Protein AF-A0A4R5UC41-F1 (afdb_monomer_lite)

pLDDT: mean 82.9, std 17.45, range [39.19, 97.88]

Structure (mmCIF, N/CA/C/O backbone):
data_AF-A0A4R5UC41-F1
#
_entry.id   AF-A0A4R5UC41-F1
#
loop_
_atom_site.group_PDB
_atom_site.id
_atom_site.type_symbol
_atom_site.label_atom_id
_atom_site.label_alt_id
_atom_site.label_comp_id
_atom_site.label_asym_id
_atom_site.label_entity_id
_atom_site.label_seq_id
_atom_site.pdbx_PDB_ins_code
_atom_site.Cartn_x
_atom_site.Cartn_y
_atom_site.Cartn_z
_atom_site.occupancy
_atom_site.B_iso_or_equiv
_atom_site.auth_seq_id
_atom_site.auth_comp_id
_atom_site.auth_asym_id
_atom_site.auth_atom_id
_atom_site.pdbx_PDB_model_num
ATOM 1 N N . MET A 1 1 ? -58.788 -37.923 77.065 1.00 39.19 1 MET A N 1
ATOM 2 C CA . MET A 1 1 ? -58.943 -38.258 75.636 1.00 39.19 1 MET A CA 1
ATOM 3 C C . MET A 1 1 ? -59.218 -36.935 74.934 1.00 39.19 1 MET A C 1
ATOM 5 O O . MET A 1 1 ? -60.325 -36.442 75.037 1.00 39.19 1 MET A O 1
ATOM 9 N N . GLU A 1 2 ? -58.210 -36.124 74.628 1.00 40.59 2 GLU A N 1
ATOM 10 C CA . GLU A 1 2 ? -57.125 -36.316 73.647 1.00 40.59 2 GLU A CA 1
ATOM 11 C C . GLU A 1 2 ? -57.568 -36.013 72.208 1.00 40.59 2 GLU A C 1
ATOM 13 O O . GLU A 1 2 ? -58.489 -36.646 71.705 1.00 40.59 2 GLU A O 1
ATOM 18 N N . GLY A 1 3 ? -56.859 -35.062 71.584 1.00 41.31 3 GLY A N 1
ATOM 19 C CA . GLY A 1 3 ? -56.828 -34.783 70.140 1.00 41.31 3 GLY A CA 1
ATOM 20 C C . GLY A 1 3 ? -57.438 -33.425 69.758 1.00 41.31 3 GLY A C 1
ATOM 21 O O . GLY A 1 3 ? -58.635 -33.253 69.929 1.00 41.31 3 GLY A O 1
ATOM 22 N N . LYS A 1 4 ? -56.660 -32.379 69.412 1.00 45.94 4 LYS A N 1
ATOM 23 C CA . LYS A 1 4 ? -55.951 -32.149 68.120 1.00 45.94 4 LYS A CA 1
ATOM 24 C C . LYS A 1 4 ? -56.938 -31.925 66.958 1.00 45.94 4 LYS A C 1
ATOM 26 O O . LYS A 1 4 ? -57.888 -32.675 66.839 1.00 45.94 4 LYS A O 1
ATOM 31 N N . ASP A 1 5 ? -56.816 -30.978 66.035 1.00 47.81 5 ASP A N 1
ATOM 32 C CA . ASP A 1 5 ? -55.795 -29.987 65.723 1.00 47.81 5 ASP A CA 1
ATOM 33 C C . ASP A 1 5 ? -56.444 -28.846 64.918 1.00 47.81 5 ASP A C 1
ATOM 35 O O . ASP A 1 5 ? -57.417 -29.010 64.183 1.00 47.81 5 ASP A O 1
ATOM 39 N N . MET A 1 6 ? -55.840 -27.683 65.089 1.00 48.56 6 MET A N 1
ATOM 40 C CA . MET A 1 6 ? -56.021 -26.412 64.404 1.00 48.56 6 MET A CA 1
ATOM 41 C C . MET A 1 6 ? -55.333 -26.449 63.038 1.00 48.56 6 MET A C 1
ATOM 43 O O . MET A 1 6 ? -54.130 -26.633 63.042 1.00 48.56 6 MET A O 1
ATOM 47 N N . HIS A 1 7 ? -56.008 -26.171 61.911 1.00 46.25 7 HIS A N 1
ATOM 48 C CA . HIS A 1 7 ? -55.323 -25.680 60.699 1.00 46.25 7 HIS A CA 1
ATOM 49 C C . HIS A 1 7 ? -56.181 -24.718 59.864 1.00 46.25 7 HIS A C 1
ATOM 51 O O . HIS A 1 7 ? -57.028 -25.085 59.055 1.00 46.25 7 HIS A O 1
ATOM 57 N N . HIS A 1 8 ? -55.874 -23.446 60.090 1.00 51.41 8 HIS A N 1
ATOM 58 C CA . HIS A 1 8 ? -56.087 -22.283 59.245 1.00 51.41 8 HIS A CA 1
ATOM 59 C C . HIS A 1 8 ? -55.166 -22.374 58.021 1.00 51.41 8 HIS A C 1
ATOM 61 O O . HIS A 1 8 ? -53.957 -22.462 58.207 1.00 51.41 8 HIS A O 1
ATOM 67 N N . LEU A 1 9 ? -55.689 -22.287 56.793 1.00 47.38 9 LEU A N 1
ATOM 68 C CA . LEU A 1 9 ? -54.867 -21.988 55.612 1.00 47.38 9 LEU A CA 1
ATOM 69 C C . LEU A 1 9 ? -55.616 -21.057 54.652 1.00 47.38 9 LEU A C 1
ATOM 71 O O . LEU A 1 9 ? -56.469 -21.460 53.869 1.00 47.38 9 LEU A O 1
ATOM 75 N N . SER A 1 10 ? -55.268 -19.776 54.782 1.00 51.34 10 SER A N 1
ATOM 76 C CA . SER A 1 10 ? -55.501 -18.711 53.811 1.00 51.34 10 SER A CA 1
ATOM 77 C C . SER A 1 10 ? -54.592 -18.956 52.603 1.00 51.34 10 SER A C 1
ATOM 79 O O . SER A 1 10 ? -53.368 -18.970 52.743 1.00 51.34 10 SER A O 1
ATOM 81 N N . GLY A 1 11 ? -55.176 -19.210 51.433 1.00 44.88 11 GLY A N 1
ATOM 82 C CA . GLY A 1 11 ? -54.439 -19.394 50.185 1.00 44.88 11 GLY A CA 1
ATOM 83 C C . GLY A 1 11 ? -54.105 -18.046 49.555 1.00 44.88 11 GLY A C 1
ATOM 84 O O . GLY A 1 11 ? -54.969 -17.403 48.966 1.00 44.88 11 GLY A O 1
ATOM 85 N N . TYR A 1 12 ? -52.852 -17.622 49.692 1.00 52.75 12 TYR A N 1
ATOM 86 C CA . TYR A 1 12 ? -52.292 -16.436 49.052 1.00 52.75 12 TYR A CA 1
ATOM 87 C C . TYR A 1 12 ? -52.297 -16.583 47.523 1.00 52.75 12 TYR A C 1
ATOM 89 O O . TYR A 1 12 ? -51.744 -17.536 46.975 1.00 52.75 12 TYR A O 1
ATOM 97 N N . GLY A 1 13 ? -52.908 -15.616 46.834 1.00 44.41 13 GLY A N 1
ATOM 98 C CA . GLY A 1 13 ? -52.823 -15.483 45.385 1.00 44.41 13 GLY A CA 1
ATOM 99 C C . GLY A 1 13 ? -51.402 -15.118 44.959 1.00 44.41 13 GLY A C 1
ATOM 100 O O . GLY A 1 13 ? -50.890 -14.063 45.325 1.00 44.41 13 GLY A O 1
ATOM 101 N N . TYR A 1 14 ? -50.770 -15.982 44.169 1.00 48.50 14 TYR A N 1
ATOM 102 C CA . TYR A 1 14 ? -49.527 -15.660 43.474 1.00 48.50 14 TYR A CA 1
ATOM 103 C C . TYR A 1 14 ? -49.858 -14.891 42.192 1.00 48.50 14 TYR A C 1
ATOM 105 O O . TYR A 1 14 ? -50.291 -15.474 41.199 1.00 48.50 14 TYR A O 1
ATOM 113 N N . LEU A 1 15 ? -49.651 -13.573 42.208 1.00 46.88 15 LEU A N 1
ATOM 114 C CA . LEU A 1 15 ? -49.597 -12.771 40.988 1.00 46.88 15 LEU A CA 1
ATOM 115 C C . LEU A 1 15 ? -48.198 -12.947 40.375 1.00 46.88 15 LEU A C 1
ATOM 117 O O . LEU A 1 15 ? -47.208 -12.446 40.908 1.00 46.88 15 LEU A O 1
ATOM 121 N N . LEU A 1 16 ? -48.106 -13.691 39.274 1.00 46.34 16 LEU A N 1
ATOM 122 C CA . LEU A 1 16 ? -46.875 -13.827 38.499 1.00 46.34 16 LEU A CA 1
ATOM 123 C C . LEU A 1 16 ? -46.690 -12.550 37.659 1.00 46.34 16 LEU A C 1
ATOM 125 O O . LEU A 1 16 ? -47.364 -12.362 36.648 1.00 46.34 16 LEU A O 1
ATOM 129 N N . ALA A 1 17 ? -45.810 -11.645 38.087 1.00 55.38 17 ALA A N 1
ATOM 130 C CA . ALA A 1 17 ? -45.427 -10.485 37.285 1.00 55.38 17 ALA A CA 1
ATOM 131 C C . ALA A 1 17 ? -44.408 -10.918 36.219 1.00 55.38 17 ALA A C 1
ATOM 133 O O . ALA A 1 17 ? -43.247 -11.194 36.520 1.00 55.38 17 ALA A O 1
ATOM 134 N N . LEU A 1 18 ? -44.854 -10.998 34.965 1.00 50.50 18 LEU A N 1
ATOM 135 C CA . LEU A 1 18 ? -43.998 -11.244 33.808 1.00 50.50 18 LEU A CA 1
ATOM 136 C C . LEU A 1 18 ? -43.218 -9.954 33.492 1.00 50.50 18 LEU A C 1
ATOM 138 O O . LEU A 1 18 ? -43.762 -9.018 32.908 1.00 50.50 18 LEU A O 1
ATOM 142 N N . VAL A 1 19 ? -41.953 -9.873 33.907 1.00 62.72 19 VAL A N 1
ATOM 143 C CA . VAL A 1 19 ? -41.066 -8.760 33.535 1.00 62.72 19 VAL A CA 1
ATOM 144 C C . VAL A 1 19 ? -40.608 -8.980 32.093 1.00 62.72 19 VAL A C 1
ATOM 146 O O . VAL A 1 19 ? -39.752 -9.819 31.824 1.00 62.72 19 VAL A O 1
ATOM 149 N N . MET A 1 20 ? -41.192 -8.236 31.153 1.00 59.84 20 MET A N 1
ATOM 150 C CA . MET A 1 20 ? -40.697 -8.164 29.778 1.00 59.84 20 MET A CA 1
ATOM 151 C C . MET A 1 20 ? -39.411 -7.333 29.765 1.00 59.84 20 MET A C 1
ATOM 153 O O . MET A 1 20 ? -39.452 -6.105 29.797 1.00 59.84 20 MET A O 1
ATOM 157 N N . VAL A 1 21 ? -38.260 -8.006 29.752 1.00 65.88 21 VAL A N 1
ATOM 158 C CA . VAL A 1 21 ? -36.969 -7.360 29.494 1.00 65.88 21 VAL A CA 1
ATOM 159 C C . VAL A 1 21 ? -36.926 -7.030 28.005 1.00 65.88 21 VAL A C 1
ATOM 161 O O . VAL A 1 21 ? -36.748 -7.915 27.170 1.00 65.88 21 VAL A O 1
ATOM 164 N N . ALA A 1 22 ? -37.141 -5.760 27.661 1.00 65.19 22 ALA A N 1
ATOM 165 C CA . ALA A 1 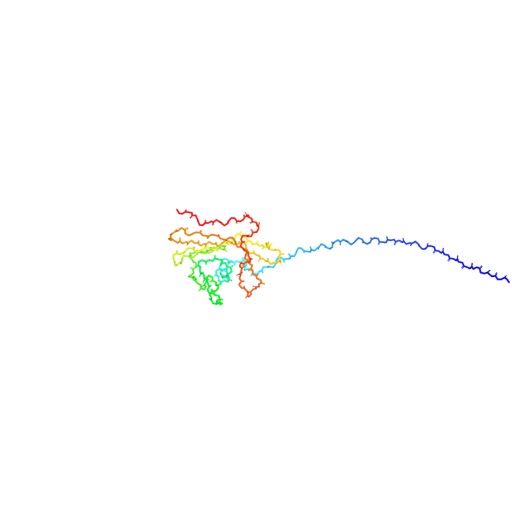22 ? -36.872 -5.278 26.313 1.00 65.19 22 ALA A CA 1
ATOM 166 C C . ALA A 1 22 ? -35.375 -5.486 26.012 1.00 65.19 22 ALA A C 1
ATOM 168 O O . ALA A 1 22 ? -34.550 -5.179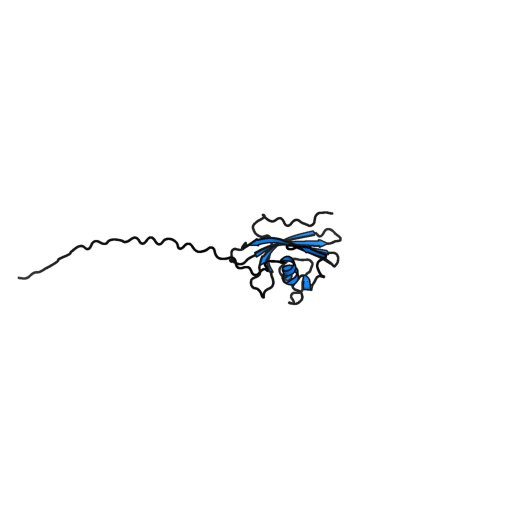 26.880 1.00 65.19 22 ALA A O 1
ATOM 169 N N . PRO A 1 23 ? -34.993 -6.005 24.830 1.00 64.31 23 PRO A N 1
ATOM 170 C CA . PRO A 1 23 ? -33.586 -6.085 24.474 1.00 64.31 23 PRO A CA 1
ATOM 171 C C . PRO A 1 23 ? -33.022 -4.663 24.480 1.00 64.31 23 PRO A C 1
ATOM 173 O O . PRO A 1 23 ? -33.544 -3.778 23.800 1.00 64.31 23 PRO A O 1
ATOM 176 N N . ALA A 1 24 ? -31.982 -4.435 25.284 1.00 66.25 24 ALA A N 1
ATOM 177 C CA . ALA A 1 24 ? -31.220 -3.201 25.220 1.00 66.25 24 ALA A CA 1
ATOM 178 C C . ALA A 1 24 ? -30.711 -3.063 23.782 1.00 66.25 24 ALA A C 1
ATOM 180 O O . ALA A 1 24 ? -29.976 -3.923 23.296 1.00 66.25 24 ALA A O 1
ATOM 181 N N . SER A 1 25 ? -31.164 -2.021 23.086 1.00 62.66 25 SER A N 1
ATOM 182 C CA . SER A 1 25 ? -30.653 -1.683 21.765 1.00 62.66 25 SER A CA 1
ATOM 183 C C . SER A 1 25 ? -29.176 -1.349 21.940 1.00 62.66 25 SER A C 1
ATOM 185 O O . SER A 1 25 ? -28.848 -0.274 22.435 1.00 62.66 25 SER A O 1
ATOM 187 N N . ALA A 1 26 ? -28.288 -2.289 21.618 1.00 67.31 26 ALA A N 1
ATOM 188 C CA . ALA A 1 26 ? -26.862 -2.013 21.582 1.00 67.31 26 ALA A CA 1
ATOM 189 C C . ALA A 1 26 ? -26.638 -0.909 20.542 1.00 67.31 26 ALA A C 1
ATOM 191 O O . ALA A 1 26 ? -27.082 -1.047 19.398 1.00 67.31 26 ALA A O 1
ATOM 192 N N . GLU A 1 27 ? -26.009 0.200 20.939 1.00 66.81 27 GLU A N 1
ATOM 193 C CA . GLU A 1 27 ? -25.516 1.173 19.966 1.00 66.81 27 GLU A CA 1
ATOM 194 C C . GLU A 1 27 ? -24.624 0.434 18.960 1.00 66.81 27 GLU A C 1
ATOM 196 O O . GLU A 1 27 ? -23.844 -0.437 19.369 1.00 66.81 27 GLU A O 1
ATOM 201 N N . PRO A 1 28 ? -24.743 0.725 17.651 1.00 65.19 28 PRO A N 1
ATOM 202 C CA . PRO A 1 28 ? -23.854 0.125 16.672 1.00 65.19 28 PRO A CA 1
ATOM 203 C C . PRO A 1 28 ? -22.418 0.439 17.091 1.00 65.19 28 PRO A C 1
ATOM 205 O O . PRO A 1 28 ? -22.083 1.600 17.333 1.00 65.19 28 PRO A O 1
ATOM 208 N N . ALA A 1 29 ? -21.594 -0.603 17.222 1.00 71.75 29 ALA A N 1
ATOM 209 C CA . ALA A 1 29 ? -20.196 -0.450 17.592 1.00 71.75 29 ALA A CA 1
ATOM 210 C C . ALA A 1 29 ? -19.552 0.586 16.662 1.00 71.75 29 ALA A C 1
ATOM 212 O O . ALA A 1 29 ? -19.606 0.458 15.436 1.00 71.75 29 ALA A O 1
ATOM 213 N N . ARG A 1 30 ? -19.011 1.658 17.247 1.00 85.38 30 ARG A N 1
ATOM 214 C CA . ARG A 1 30 ? -18.381 2.727 16.479 1.00 85.38 30 ARG A CA 1
ATOM 215 C C . ARG A 1 30 ? -17.121 2.169 15.827 1.00 85.38 30 ARG A C 1
ATOM 217 O O . ARG A 1 30 ? -16.238 1.696 16.535 1.00 85.38 30 ARG A O 1
ATOM 224 N N . LEU A 1 31 ? -17.040 2.279 14.503 1.00 93.12 31 LEU A N 1
ATOM 225 C CA . LEU A 1 31 ? -15.843 1.935 13.746 1.00 93.12 31 LEU A CA 1
ATOM 226 C C . LEU A 1 31 ? -14.641 2.737 14.259 1.00 93.12 31 LEU A C 1
ATOM 228 O O . LEU A 1 31 ? -14.687 3.971 14.301 1.00 93.12 31 LEU A O 1
ATOM 232 N N . VAL A 1 32 ? -13.575 2.038 14.638 1.00 95.75 32 VAL A N 1
ATOM 233 C CA . VAL A 1 32 ? -12.297 2.640 15.020 1.00 95.75 32 VAL A CA 1
ATOM 234 C C . VAL A 1 32 ? -11.438 2.771 13.771 1.00 95.75 32 VAL A C 1
ATOM 236 O O . VAL A 1 32 ? -11.076 1.771 13.166 1.00 95.75 32 VAL A O 1
ATOM 239 N N . THR A 1 33 ? -11.084 3.993 13.379 1.00 96.38 33 THR A N 1
ATOM 240 C CA . THR A 1 33 ? -10.101 4.206 12.310 1.00 96.38 33 THR A CA 1
ATOM 241 C C . THR A 1 33 ? -8.747 4.559 12.899 1.00 96.38 33 THR A C 1
ATOM 243 O O . THR A 1 33 ? -8.648 5.361 13.827 1.00 96.38 33 THR A O 1
ATOM 246 N N . HIS A 1 34 ? -7.713 3.954 12.323 1.00 97.31 34 HIS A N 1
ATOM 247 C CA . HIS A 1 34 ? -6.332 4.375 12.503 1.00 97.31 34 HIS A CA 1
ATOM 248 C C . HIS A 1 34 ? -5.749 4.960 11.225 1.00 97.31 34 HIS A C 1
ATOM 250 O O . HIS A 1 34 ? -4.583 5.312 11.193 1.00 97.31 34 HIS A O 1
ATOM 256 N N . PHE A 1 35 ? -6.491 5.049 10.128 1.00 97.00 35 PHE A N 1
ATOM 257 C CA . PHE A 1 35 ? -5.975 5.673 8.917 1.00 97.00 35 PHE A CA 1
ATOM 258 C C . PHE A 1 35 ? -6.206 7.185 8.971 1.00 97.00 35 PHE A C 1
ATOM 260 O O . PHE A 1 35 ? -7.225 7.628 9.502 1.00 97.00 35 PHE A O 1
ATOM 267 N N . PRO A 1 36 ? -5.308 8.000 8.393 1.00 94.69 36 PRO A N 1
ATOM 268 C CA . PRO A 1 36 ? -5.564 9.430 8.301 1.00 94.69 36 PRO A CA 1
ATOM 269 C C . PRO A 1 36 ? -6.824 9.696 7.462 1.00 94.69 36 PRO A C 1
ATOM 271 O O . PRO A 1 36 ? -7.130 8.949 6.532 1.00 94.69 36 PRO A O 1
ATOM 274 N N . GLU A 1 37 ? -7.556 10.765 7.778 1.00 89.94 37 GLU A N 1
ATOM 275 C CA . GLU A 1 37 ? -8.766 11.157 7.031 1.00 89.94 37 GLU A CA 1
ATOM 276 C C . GLU A 1 37 ? -8.444 11.640 5.605 1.00 89.94 37 GLU A C 1
ATOM 278 O O . GLU A 1 37 ? -9.268 11.535 4.695 1.00 89.94 37 GLU A O 1
ATOM 283 N N . HIS A 1 38 ? -7.227 12.148 5.398 1.00 89.50 38 HIS A N 1
ATOM 284 C CA . HIS A 1 38 ? -6.730 12.679 4.131 1.00 89.50 38 HIS A CA 1
ATOM 285 C C . HIS A 1 38 ? -5.364 12.073 3.789 1.00 89.50 38 HIS A C 1
ATOM 287 O O . HIS A 1 38 ? -4.677 11.541 4.659 1.00 89.50 38 HIS A O 1
ATOM 293 N N . ASP A 1 39 ? -4.967 12.148 2.516 1.00 90.56 39 ASP A N 1
ATOM 294 C CA . ASP A 1 39 ? -3.654 11.693 2.033 1.00 90.56 39 ASP A CA 1
ATOM 295 C C . ASP A 1 39 ? -3.321 10.222 2.364 1.00 90.56 39 ASP A C 1
ATOM 297 O O . ASP A 1 39 ? -2.161 9.855 2.580 1.00 90.56 39 ASP A O 1
ATOM 301 N N . VAL A 1 40 ? -4.335 9.347 2.371 1.00 95.38 40 VAL A N 1
ATOM 302 C CA . VAL A 1 40 ? -4.174 7.916 2.686 1.00 95.38 40 VAL A CA 1
ATOM 303 C C . VAL A 1 40 ? -3.173 7.246 1.740 1.00 95.38 40 VAL A C 1
ATOM 305 O O . VAL A 1 40 ? -2.375 6.424 2.182 1.00 95.38 40 VAL A O 1
ATOM 308 N N . SER A 1 41 ? -3.136 7.624 0.459 1.00 96.44 41 SER A N 1
ATOM 309 C CA . SER A 1 41 ? -2.147 7.109 -0.499 1.00 96.44 41 SER A CA 1
ATOM 310 C C . SER A 1 41 ? -0.702 7.450 -0.104 1.00 96.44 41 SER A C 1
ATOM 312 O O . SER A 1 41 ? 0.178 6.588 -0.157 1.00 96.44 41 SER A O 1
ATOM 314 N N . ARG A 1 42 ? -0.448 8.680 0.361 1.00 97.00 42 ARG A N 1
ATOM 315 C CA . ARG A 1 42 ? 0.863 9.125 0.859 1.00 97.00 42 ARG A CA 1
ATOM 316 C C . ARG A 1 42 ? 1.238 8.398 2.145 1.00 97.00 42 ARG A C 1
ATOM 318 O O . ARG A 1 42 ? 2.394 7.998 2.312 1.00 97.00 42 ARG A O 1
ATOM 325 N N . PHE A 1 43 ? 0.261 8.202 3.028 1.00 96.88 43 PHE A N 1
ATOM 326 C CA . PHE A 1 43 ? 0.437 7.388 4.221 1.00 96.88 43 PHE A CA 1
ATOM 327 C C . PHE A 1 43 ? 0.834 5.955 3.856 1.00 96.88 43 PHE A C 1
ATOM 329 O O . PHE A 1 43 ? 1.851 5.477 4.348 1.00 96.88 43 PHE A O 1
ATOM 336 N N . LEU A 1 44 ? 0.109 5.292 2.949 1.00 97.81 44 LEU A N 1
ATOM 337 C CA . LEU A 1 44 ? 0.433 3.929 2.519 1.00 97.81 44 LEU A CA 1
ATOM 338 C C . LEU A 1 44 ? 1.814 3.850 1.862 1.00 97.81 44 LEU A C 1
ATOM 340 O O . LEU A 1 44 ? 2.581 2.952 2.188 1.00 97.81 44 LEU A O 1
ATOM 344 N N . PHE A 1 45 ? 2.196 4.812 1.019 1.00 97.88 45 PHE A N 1
ATOM 345 C CA . PHE A 1 45 ? 3.547 4.842 0.450 1.00 97.88 45 PHE A CA 1
ATOM 346 C C . PHE A 1 45 ? 4.642 4.841 1.538 1.00 97.88 45 PHE A C 1
ATOM 348 O O . PHE A 1 45 ? 5.678 4.189 1.402 1.00 97.88 45 PHE A O 1
ATOM 355 N N . THR A 1 46 ? 4.398 5.535 2.649 1.00 96.69 46 THR A N 1
ATOM 356 C CA . THR A 1 46 ? 5.398 5.739 3.707 1.00 96.69 46 THR A CA 1
ATOM 357 C C . THR A 1 46 ? 5.357 4.657 4.791 1.00 96.69 46 THR A C 1
ATOM 359 O O . THR A 1 46 ? 6.401 4.282 5.324 1.00 96.69 46 THR A O 1
ATOM 362 N N . HIS A 1 47 ? 4.168 4.140 5.107 1.00 96.62 47 HIS A N 1
ATOM 363 C CA . HIS A 1 47 ? 3.893 3.357 6.316 1.00 96.62 47 HIS A CA 1
ATOM 364 C C . HIS A 1 47 ? 3.203 2.012 6.061 1.00 96.62 47 HIS A C 1
ATOM 366 O O . HIS A 1 47 ? 2.857 1.324 7.021 1.00 96.62 47 HIS A O 1
ATOM 372 N N . PHE A 1 48 ? 2.985 1.609 4.809 1.00 96.75 48 PHE A N 1
ATOM 373 C CA . PHE A 1 48 ? 2.546 0.250 4.504 1.00 96.75 48 PHE A CA 1
ATOM 374 C C . PHE A 1 48 ? 3.724 -0.725 4.563 1.00 96.75 48 PHE A C 1
ATOM 376 O O . PHE A 1 48 ? 4.758 -0.476 3.944 1.00 96.75 48 PHE A O 1
ATOM 383 N N . ASP A 1 49 ? 3.557 -1.840 5.273 1.00 95.62 49 ASP A N 1
ATOM 384 C CA . ASP A 1 49 ? 4.551 -2.905 5.353 1.00 95.62 49 ASP A CA 1
ATOM 385 C C . ASP A 1 49 ? 4.501 -3.784 4.095 1.00 95.62 49 ASP A C 1
ATOM 387 O O . ASP A 1 49 ? 3.718 -4.735 3.992 1.00 95.62 49 ASP A O 1
ATOM 391 N N . ILE A 1 50 ? 5.361 -3.483 3.126 1.00 94.56 50 ILE A N 1
ATOM 392 C CA . ILE A 1 50 ? 5.432 -4.197 1.849 1.00 94.56 50 ILE A CA 1
ATOM 393 C C . ILE A 1 50 ? 5.895 -5.652 1.992 1.00 94.56 50 ILE A C 1
ATOM 395 O O . ILE A 1 50 ? 5.706 -6.432 1.059 1.00 94.56 50 ILE A O 1
ATOM 399 N N . ALA A 1 51 ? 6.432 -6.064 3.148 1.00 92.75 51 ALA A N 1
ATOM 400 C CA . ALA A 1 51 ? 6.741 -7.470 3.413 1.00 92.75 51 ALA A CA 1
ATOM 401 C C . ALA A 1 51 ? 5.479 -8.323 3.647 1.00 92.75 51 ALA A C 1
ATOM 403 O O . ALA A 1 51 ? 5.561 -9.552 3.680 1.00 92.75 51 ALA A O 1
ATOM 404 N N . THR A 1 52 ? 4.311 -7.690 3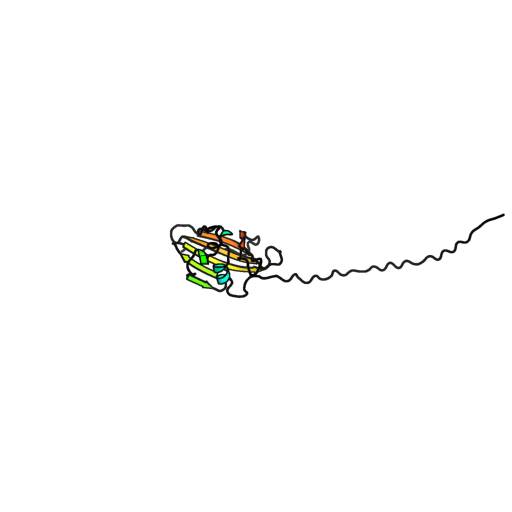.794 1.00 93.62 52 THR A N 1
ATOM 405 C CA . THR A 1 52 ? 3.019 -8.375 3.956 1.00 93.62 52 THR A CA 1
ATOM 406 C C . THR A 1 52 ? 2.356 -8.747 2.631 1.00 93.62 52 THR A C 1
ATOM 408 O O . THR A 1 52 ? 1.329 -9.420 2.637 1.00 93.62 52 THR A O 1
ATOM 411 N N . ILE A 1 53 ? 2.949 -8.371 1.492 1.00 91.69 53 ILE A N 1
ATOM 412 C CA . ILE A 1 53 ? 2.436 -8.681 0.153 1.00 91.69 53 ILE A CA 1
ATOM 413 C C . ILE A 1 53 ? 3.465 -9.418 -0.698 1.00 91.69 53 ILE A C 1
ATOM 415 O O . ILE A 1 53 ? 4.672 -9.350 -0.470 1.00 91.69 53 ILE A O 1
ATOM 419 N N . ARG A 1 54 ? 2.990 -10.114 -1.733 1.00 87.25 54 ARG A N 1
ATOM 420 C CA . ARG A 1 54 ? 3.871 -10.699 -2.748 1.00 87.25 54 ARG A CA 1
ATOM 421 C C . ARG A 1 54 ? 4.175 -9.633 -3.794 1.00 87.25 54 ARG A C 1
ATO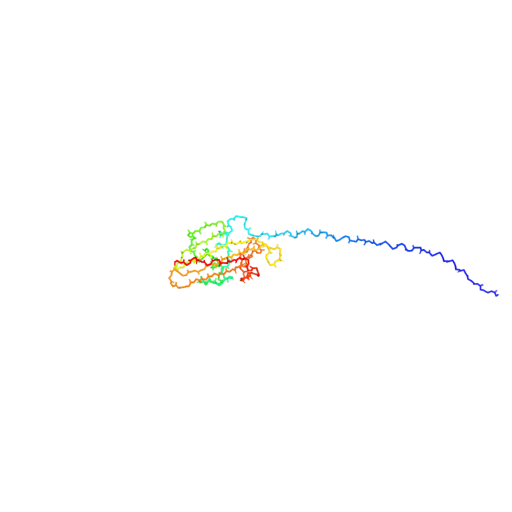M 423 O O . ARG A 1 54 ? 3.292 -9.298 -4.577 1.00 87.25 54 ARG A O 1
ATOM 430 N N . SER A 1 55 ? 5.407 -9.135 -3.844 1.00 86.38 55 SER A N 1
ATOM 431 C CA . SER A 1 55 ? 5.813 -8.133 -4.836 1.00 86.38 55 SER A CA 1
ATOM 432 C C . SER A 1 55 ? 7.219 -8.393 -5.396 1.00 86.38 55 SER A C 1
ATOM 434 O O . SER A 1 55 ? 8.043 -9.018 -4.721 1.00 86.38 55 SER A O 1
ATOM 436 N N . PRO A 1 56 ? 7.528 -7.882 -6.605 1.00 86.12 56 PRO A N 1
ATOM 437 C CA . PRO A 1 56 ? 8.885 -7.895 -7.160 1.00 86.12 56 PRO A CA 1
ATOM 438 C C . PRO A 1 56 ? 9.918 -7.110 -6.337 1.00 86.12 56 PRO A C 1
ATOM 440 O O . PRO A 1 56 ? 11.114 -7.287 -6.545 1.00 86.12 56 PRO A O 1
ATOM 443 N N . LEU A 1 57 ? 9.476 -6.263 -5.400 1.00 87.69 57 LEU A N 1
ATOM 444 C CA . LEU A 1 57 ? 10.357 -5.448 -4.558 1.00 87.69 57 LEU A CA 1
ATOM 445 C C . LEU A 1 57 ? 11.177 -6.284 -3.567 1.00 87.69 57 LEU A C 1
ATOM 447 O O . LEU A 1 57 ? 12.188 -5.794 -3.080 1.00 87.69 57 LEU A O 1
ATOM 451 N N . ASN A 1 58 ? 10.741 -7.518 -3.272 1.00 78.81 58 ASN A N 1
ATOM 452 C CA . ASN A 1 58 ? 11.391 -8.466 -2.359 1.00 78.81 58 ASN A CA 1
ATOM 453 C C . ASN A 1 58 ? 12.049 -7.794 -1.127 1.00 78.81 58 ASN A C 1
ATOM 455 O O . ASN A 1 58 ? 13.253 -7.967 -0.910 1.00 78.81 58 ASN A O 1
ATOM 459 N N . PRO A 1 59 ? 11.292 -6.986 -0.356 1.00 75.19 59 PRO A N 1
ATOM 460 C CA . PRO A 1 59 ? 11.847 -6.161 0.712 1.00 75.19 59 PRO A CA 1
ATOM 461 C C . PRO A 1 59 ? 12.589 -6.999 1.747 1.00 75.19 59 PRO A C 1
ATOM 463 O O . PRO A 1 59 ? 12.153 -8.100 2.110 1.00 75.19 59 PRO A O 1
ATOM 466 N N . ALA A 1 60 ? 13.699 -6.469 2.264 1.00 73.62 60 ALA A N 1
ATOM 467 C CA . ALA A 1 60 ? 14.370 -7.120 3.373 1.00 73.62 60 ALA A CA 1
ATOM 468 C C . ALA A 1 60 ? 13.455 -7.134 4.601 1.00 73.62 60 ALA A C 1
ATOM 470 O O . ALA A 1 60 ? 12.630 -6.253 4.832 1.00 73.62 60 ALA A O 1
ATOM 471 N N . ARG A 1 61 ? 13.622 -8.157 5.442 1.00 67.19 61 ARG A N 1
ATOM 472 C CA . ARG A 1 61 ? 12.846 -8.271 6.686 1.00 67.19 61 ARG A CA 1
ATOM 473 C C . ARG A 1 61 ? 13.265 -7.250 7.746 1.00 67.19 61 ARG A C 1
ATOM 475 O O . ARG A 1 61 ? 12.592 -7.183 8.779 1.00 67.19 61 ARG A O 1
ATOM 482 N N . SER A 1 62 ? 14.356 -6.516 7.521 1.00 78.88 62 SER A N 1
ATOM 483 C CA . SER A 1 62 ? 14.854 -5.485 8.425 1.00 78.88 62 SER A CA 1
ATOM 484 C C . SER A 1 62 ? 13.893 -4.297 8.458 1.00 78.88 62 SER A C 1
ATOM 486 O O . SER A 1 62 ? 13.255 -3.966 7.464 1.00 78.88 62 SER A O 1
ATOM 488 N N . ALA A 1 63 ? 13.731 -3.693 9.636 1.00 74.44 63 ALA A N 1
ATOM 489 C CA . ALA A 1 63 ? 12.696 -2.686 9.874 1.00 74.44 63 ALA A CA 1
ATOM 490 C C . ALA A 1 63 ? 12.834 -1.436 8.984 1.00 74.44 63 ALA A C 1
ATOM 492 O O . ALA A 1 63 ? 11.847 -0.756 8.723 1.00 74.44 63 ALA A O 1
ATOM 493 N N . ASP A 1 64 ? 14.043 -1.158 8.505 1.00 79.75 64 ASP A N 1
ATOM 494 C CA . ASP A 1 64 ? 14.403 -0.027 7.655 1.00 79.75 64 ASP A CA 1
ATOM 495 C C . ASP A 1 64 ? 14.058 -0.216 6.170 1.00 79.75 64 ASP A C 1
ATOM 497 O O . ASP A 1 64 ? 14.102 0.762 5.436 1.00 79.75 64 ASP A O 1
ATOM 501 N N . GLN A 1 65 ? 13.688 -1.425 5.725 1.00 83.81 65 GLN A N 1
ATOM 502 C CA . GLN A 1 65 ? 13.357 -1.731 4.322 1.00 83.81 65 GLN A CA 1
ATOM 503 C C . GLN A 1 65 ? 11.938 -2.291 4.152 1.00 83.81 65 GLN A C 1
ATOM 505 O O . GLN A 1 65 ? 11.682 -3.141 3.298 1.00 83.81 65 GLN A O 1
ATOM 510 N N . ARG A 1 66 ? 11.007 -1.841 4.999 1.00 91.69 66 ARG A N 1
ATOM 511 C CA . ARG A 1 66 ? 9.639 -2.372 5.061 1.00 91.69 66 ARG A CA 1
ATOM 512 C C . ARG A 1 66 ? 8.570 -1.538 4.379 1.00 91.69 66 ARG A C 1
ATOM 514 O O . ARG A 1 66 ? 7.461 -2.034 4.269 1.00 91.69 66 ARG A O 1
ATOM 521 N N . SER A 1 67 ? 8.851 -0.329 3.898 1.00 94.94 67 SER A N 1
ATOM 522 C CA . SER A 1 67 ? 7.852 0.492 3.191 1.00 94.94 67 SER A CA 1
ATOM 523 C C . SER A 1 67 ? 8.241 0.792 1.752 1.00 94.94 67 SER A C 1
ATOM 525 O O . SER A 1 67 ? 9.416 0.702 1.393 1.00 94.94 67 SER A O 1
ATOM 527 N N . PHE A 1 68 ? 7.279 1.198 0.916 1.00 95.56 68 PHE A N 1
ATOM 528 C CA . PHE A 1 68 ? 7.593 1.639 -0.446 1.00 95.56 68 PHE A CA 1
ATOM 529 C C . PHE A 1 68 ? 8.617 2.780 -0.430 1.00 95.56 68 PHE A C 1
ATOM 531 O O . PHE A 1 68 ? 9.620 2.692 -1.129 1.00 95.56 68 PHE A O 1
ATOM 538 N N . ALA A 1 69 ? 8.440 3.776 0.443 1.00 96.06 69 ALA A N 1
ATOM 539 C CA . ALA A 1 69 ? 9.373 4.894 0.605 1.00 96.06 69 ALA A CA 1
ATOM 540 C C . ALA A 1 69 ? 10.808 4.478 0.971 1.00 96.06 69 ALA A C 1
ATOM 542 O O . ALA A 1 69 ? 11.743 5.230 0.713 1.00 96.06 69 ALA A O 1
ATOM 543 N N . SER A 1 70 ? 10.993 3.300 1.575 1.00 93.75 70 SER A N 1
ATOM 544 C CA . SER A 1 70 ? 12.322 2.798 1.935 1.00 93.75 70 SER A CA 1
ATOM 545 C C . SER A 1 70 ? 13.061 2.085 0.799 1.00 93.75 70 SER A C 1
ATOM 547 O O . SER A 1 70 ? 14.285 1.982 0.844 1.00 93.75 70 SER A O 1
ATOM 549 N N . VAL A 1 71 ? 12.341 1.597 -0.219 1.00 93.44 71 VAL A N 1
ATOM 550 C CA . VAL A 1 71 ? 12.917 0.782 -1.309 1.00 93.44 71 VAL A CA 1
ATOM 551 C C . VAL A 1 71 ? 12.691 1.364 -2.707 1.00 93.44 71 VAL A C 1
ATOM 553 O O . VAL A 1 71 ? 13.267 0.875 -3.678 1.00 93.44 71 VAL A O 1
ATOM 556 N N . LEU A 1 72 ? 11.868 2.405 -2.829 1.00 94.88 72 LEU A N 1
ATOM 557 C CA . LEU A 1 72 ? 11.537 3.075 -4.082 1.00 94.88 72 LEU A CA 1
ATOM 558 C C . LEU A 1 72 ? 11.823 4.580 -4.012 1.00 94.88 72 LEU A C 1
ATOM 560 O O . LEU A 1 72 ? 11.756 5.178 -2.936 1.00 94.88 72 LEU A O 1
ATOM 564 N N . PRO A 1 73 ? 12.095 5.222 -5.164 1.00 96.44 73 PRO A N 1
ATOM 565 C CA . PRO A 1 73 ? 12.081 6.675 -5.255 1.00 96.44 73 PRO A CA 1
ATOM 566 C C . PRO A 1 73 ? 10.672 7.235 -5.004 1.00 96.44 73 PRO A C 1
ATOM 568 O O . PRO A 1 73 ? 9.683 6.502 -4.926 1.00 96.44 73 PRO A O 1
ATOM 571 N N . ALA A 1 74 ? 10.582 8.563 -4.910 1.00 96.12 74 ALA A N 1
ATOM 572 C CA . ALA A 1 74 ? 9.301 9.247 -4.802 1.00 96.12 74 ALA A CA 1
ATOM 573 C C . ALA A 1 74 ? 8.367 8.889 -5.984 1.00 96.12 74 ALA A C 1
ATOM 575 O O . ALA A 1 74 ? 8.842 8.790 -7.119 1.00 96.12 74 ALA A O 1
ATOM 576 N N . PRO A 1 75 ? 7.053 8.728 -5.742 1.00 97.38 75 PRO A N 1
ATOM 577 C CA . PRO A 1 75 ? 6.078 8.432 -6.787 1.00 97.38 75 PRO A CA 1
ATOM 578 C C . PRO A 1 75 ? 6.060 9.459 -7.920 1.00 97.38 75 PRO A C 1
ATOM 580 O O . PRO A 1 75 ? 6.139 10.666 -7.688 1.00 97.38 75 PRO A O 1
ATOM 583 N N . THR A 1 76 ? 5.919 8.962 -9.149 1.00 96.75 76 THR A N 1
ATOM 584 C CA . THR A 1 76 ? 5.752 9.760 -10.371 1.00 96.75 76 THR A CA 1
ATOM 585 C C . THR A 1 76 ? 4.355 10.361 -10.470 1.00 96.75 76 THR A C 1
ATOM 587 O O . THR A 1 76 ? 4.182 11.418 -11.076 1.00 96.75 76 THR A O 1
ATOM 590 N N . ARG A 1 77 ? 3.361 9.733 -9.829 1.00 95.50 77 ARG A N 1
ATOM 591 C CA . ARG A 1 77 ? 2.005 10.268 -9.676 1.00 95.50 77 ARG A CA 1
ATOM 592 C C . ARG A 1 77 ? 1.489 10.027 -8.264 1.00 95.50 77 ARG A C 1
ATOM 594 O O . ARG A 1 77 ? 1.675 8.954 -7.696 1.00 95.50 77 ARG A O 1
ATOM 601 N N . PHE A 1 78 ? 0.797 11.029 -7.736 1.00 94.38 78 PHE A N 1
ATOM 602 C CA . PHE A 1 78 ? 0.063 10.967 -6.478 1.00 94.38 78 PHE A CA 1
ATOM 603 C C . PHE A 1 78 ? -1.336 11.541 -6.668 1.00 94.38 78 PHE A C 1
ATOM 605 O O . PHE A 1 78 ? -1.500 12.617 -7.238 1.00 94.38 78 PHE A O 1
ATOM 612 N N . GLU A 1 79 ? -2.318 10.835 -6.130 1.00 93.62 79 GLU A N 1
ATOM 613 C CA . GLU A 1 79 ? -3.726 11.209 -6.021 1.00 93.62 79 GLU A CA 1
ATOM 614 C C . GLU A 1 79 ? -4.204 10.872 -4.602 1.00 93.62 79 GLU A C 1
ATOM 616 O O . GLU A 1 79 ? -3.527 10.103 -3.912 1.00 93.62 79 GLU A O 1
ATOM 621 N N . PRO A 1 80 ? -5.337 11.411 -4.122 1.00 92.81 80 PRO A N 1
ATOM 622 C CA . PRO A 1 80 ? -5.800 11.160 -2.752 1.00 92.81 80 PRO A CA 1
ATOM 623 C C . PRO A 1 80 ? -5.908 9.668 -2.390 1.00 92.81 80 PRO A C 1
ATOM 625 O O . PRO A 1 80 ? -5.604 9.269 -1.264 1.00 92.81 80 PRO A O 1
ATOM 628 N N . ASP A 1 81 ? -6.285 8.841 -3.362 1.00 93.00 81 ASP A N 1
ATOM 629 C CA . ASP A 1 81 ? -6.526 7.406 -3.242 1.00 93.00 81 ASP A CA 1
ATOM 630 C C . ASP A 1 81 ? -5.491 6.549 -3.987 1.00 93.00 81 ASP A C 1
ATOM 632 O O . ASP A 1 81 ? -5.606 5.327 -3.980 1.00 93.00 81 ASP A O 1
ATOM 636 N N . MET A 1 82 ? -4.472 7.131 -4.627 1.00 95.06 82 MET A N 1
ATOM 637 C CA . MET A 1 82 ? -3.539 6.362 -5.454 1.00 95.06 82 MET A CA 1
ATOM 638 C C . MET A 1 82 ? -2.129 6.950 -5.489 1.00 95.06 82 MET A C 1
ATOM 640 O O . MET A 1 82 ? -1.938 8.162 -5.474 1.00 95.06 82 MET A O 1
ATOM 644 N N . PHE A 1 83 ? -1.122 6.084 -5.570 1.00 97.44 83 PHE A N 1
ATOM 645 C CA . PHE A 1 83 ? 0.220 6.478 -5.993 1.00 97.44 83 PHE A CA 1
ATOM 646 C C . PHE A 1 83 ? 0.747 5.533 -7.073 1.00 97.44 83 PHE A C 1
ATOM 648 O O . PHE A 1 83 ? 0.399 4.349 -7.101 1.00 97.44 83 PHE A O 1
ATOM 655 N N . GLU A 1 84 ? 1.616 6.055 -7.933 1.00 97.50 84 GLU A N 1
ATOM 656 C CA . GLU A 1 84 ? 2.314 5.307 -8.977 1.00 97.50 84 GLU A CA 1
ATOM 657 C C . GLU A 1 84 ? 3.804 5.637 -8.958 1.00 97.50 84 GLU A C 1
ATOM 659 O O . GLU A 1 84 ? 4.181 6.798 -8.803 1.00 97.50 84 GLU A O 1
ATOM 664 N N . VAL A 1 85 ? 4.648 4.620 -9.108 1.00 97.44 85 VAL A N 1
ATOM 665 C CA . VAL A 1 85 ? 6.104 4.760 -9.135 1.00 97.44 85 VAL A CA 1
ATOM 666 C C . VAL A 1 85 ? 6.671 4.057 -10.353 1.00 97.44 85 VAL A C 1
ATOM 668 O O . VAL A 1 85 ? 6.501 2.846 -10.503 1.00 97.44 85 VAL A O 1
ATOM 671 N N . ASP A 1 86 ? 7.433 4.805 -11.142 1.00 95.94 86 ASP A N 1
ATOM 672 C CA . ASP A 1 86 ? 8.272 4.268 -12.205 1.00 95.94 86 ASP A CA 1
ATOM 673 C C . ASP A 1 86 ? 9.705 4.137 -11.696 1.00 95.94 86 ASP A C 1
ATOM 675 O O . ASP A 1 86 ? 10.390 5.133 -11.450 1.00 95.94 86 ASP A O 1
ATOM 679 N N . ALA A 1 87 ? 10.169 2.904 -11.507 1.00 94.62 87 ALA A N 1
ATOM 680 C CA . ALA A 1 87 ? 11.491 2.658 -10.948 1.00 94.62 87 ALA A CA 1
ATOM 681 C C . ALA A 1 87 ? 12.081 1.337 -11.431 1.00 94.62 87 ALA A C 1
ATOM 683 O O . ALA A 1 87 ? 11.415 0.306 -11.455 1.00 94.62 87 ALA A O 1
ATOM 684 N N . PHE A 1 88 ? 13.372 1.361 -11.769 1.00 92.62 88 PHE A N 1
ATOM 685 C CA . PHE A 1 88 ? 14.169 0.158 -12.038 1.00 92.62 88 PHE A CA 1
ATOM 686 C C . PHE A 1 88 ? 13.598 -0.761 -13.139 1.00 92.62 88 PHE A C 1
ATOM 688 O O . PHE A 1 88 ? 13.770 -1.976 -13.085 1.00 92.62 88 PHE A O 1
ATOM 695 N N . GLY A 1 89 ? 12.913 -0.192 -14.138 1.00 94.12 89 GLY A N 1
ATOM 696 C CA . GLY A 1 89 ? 12.263 -0.955 -15.213 1.00 94.12 89 GLY A CA 1
ATOM 697 C C . GLY A 1 89 ? 10.889 -1.526 -14.842 1.00 94.12 89 GLY A C 1
ATOM 698 O O . GLY A 1 89 ? 10.374 -2.386 -15.556 1.00 94.12 89 GLY A O 1
ATOM 699 N N . TRP A 1 90 ? 10.292 -1.047 -13.751 1.00 95.00 90 TRP A N 1
ATOM 700 C CA . TRP A 1 90 ? 8.980 -1.444 -13.256 1.00 95.00 90 TRP A CA 1
ATOM 701 C C . TRP A 1 90 ? 8.060 -0.241 -13.083 1.00 95.00 90 TRP A C 1
ATOM 703 O O . TRP A 1 90 ? 8.518 0.869 -12.817 1.00 95.00 90 TRP A O 1
ATOM 713 N N . VAL A 1 91 ? 6.760 -0.507 -13.177 1.00 95.50 91 VAL A N 1
ATOM 714 C CA . VAL A 1 91 ? 5.687 0.390 -12.753 1.00 95.50 91 VAL A CA 1
ATOM 715 C C . VAL A 1 91 ? 4.966 -0.272 -11.587 1.00 95.50 91 VAL A C 1
ATOM 717 O O . VAL A 1 91 ? 4.451 -1.386 -11.727 1.00 95.50 91 VAL A O 1
ATOM 720 N N . TYR A 1 92 ? 4.934 0.406 -10.445 1.00 95.75 92 TYR A N 1
ATOM 721 C CA . TYR A 1 92 ? 4.195 -0.008 -9.255 1.00 95.75 92 TYR A CA 1
ATOM 722 C C . TYR A 1 92 ? 3.045 0.955 -9.022 1.00 95.75 92 TYR A C 1
ATOM 724 O O . TYR A 1 92 ? 3.248 2.165 -9.072 1.00 95.75 92 TYR A O 1
ATOM 732 N N . ARG A 1 93 ? 1.855 0.440 -8.720 1.00 96.00 93 ARG A N 1
ATOM 733 C CA . ARG A 1 93 ? 0.710 1.274 -8.351 1.00 96.00 93 ARG A CA 1
ATOM 734 C C . ARG A 1 93 ? 0.004 0.699 -7.138 1.00 96.00 93 ARG A C 1
ATOM 736 O O . ARG A 1 93 ? -0.199 -0.508 -7.059 1.00 96.00 93 ARG A O 1
ATOM 743 N N . MET A 1 94 ? -0.409 1.560 -6.216 1.00 96.12 94 MET A N 1
ATOM 744 C CA . MET A 1 94 ? -1.368 1.194 -5.177 1.00 96.12 94 MET A CA 1
ATOM 745 C C . MET A 1 94 ? -2.552 2.148 -5.229 1.00 96.12 94 MET A C 1
ATOM 747 O O . MET A 1 94 ? -2.350 3.360 -5.219 1.00 96.12 94 MET A O 1
ATOM 751 N N . ARG A 1 95 ? -3.770 1.607 -5.284 1.00 95.00 95 ARG A N 1
ATOM 752 C CA . ARG A 1 95 ? -5.026 2.368 -5.277 1.00 95.00 95 ARG A CA 1
ATOM 753 C C . ARG A 1 95 ? -5.939 1.884 -4.161 1.00 95.00 95 ARG A C 1
ATOM 755 O O . ARG A 1 95 ? -6.162 0.686 -4.040 1.00 95.00 95 ARG A O 1
ATOM 762 N N . ILE A 1 96 ? -6.501 2.798 -3.389 1.00 95.06 96 ILE A N 1
ATOM 763 C CA . ILE A 1 96 ? -7.540 2.530 -2.398 1.00 95.06 96 ILE A CA 1
ATOM 764 C C . ILE A 1 96 ? -8.886 2.517 -3.126 1.00 95.06 96 ILE A C 1
ATOM 766 O O . ILE A 1 96 ? -9.216 3.451 -3.846 1.00 95.06 96 ILE A O 1
ATOM 770 N N . LEU A 1 97 ? -9.637 1.432 -2.979 1.00 92.81 97 LEU A N 1
ATOM 771 C CA . LEU A 1 97 ? -10.924 1.217 -3.640 1.00 92.81 97 LEU A CA 1
ATOM 772 C C . LEU A 1 97 ? -12.103 1.454 -2.696 1.00 92.81 97 LEU A C 1
ATOM 774 O O . LEU A 1 97 ? -13.164 1.867 -3.155 1.00 92.81 97 LEU A O 1
ATOM 778 N N . ASP A 1 98 ? -11.930 1.163 -1.406 1.00 92.94 98 ASP A N 1
ATOM 779 C CA . ASP A 1 98 ? -12.966 1.356 -0.392 1.00 92.94 98 ASP A CA 1
ATOM 780 C C . ASP A 1 98 ? -12.375 1.401 1.026 1.00 92.94 98 ASP A C 1
ATOM 782 O O . ASP A 1 98 ? -11.234 0.976 1.241 1.00 92.94 98 ASP A O 1
ATOM 786 N N . ARG A 1 99 ? -13.163 1.890 1.989 1.00 94.25 99 ARG A N 1
ATOM 787 C CA . ARG A 1 99 ? -12.843 1.930 3.425 1.00 94.25 99 ARG A CA 1
ATOM 788 C C . ARG A 1 99 ? -14.031 1.416 4.240 1.00 94.25 99 ARG A C 1
ATOM 790 O O . ARG A 1 99 ? -15.173 1.771 3.958 1.00 94.25 99 ARG A O 1
ATOM 797 N N . GLY A 1 100 ? -13.780 0.610 5.264 1.00 93.50 100 GLY A N 1
ATOM 798 C CA . GLY A 1 100 ? -14.832 0.082 6.135 1.00 93.50 100 GLY A CA 1
ATOM 799 C C . GLY A 1 100 ? -14.354 -1.084 6.988 1.00 93.50 100 GLY A C 1
ATOM 800 O O . GLY A 1 100 ? -13.205 -1.477 6.900 1.00 93.50 100 GLY A O 1
ATOM 801 N N . ASP A 1 101 ? -15.230 -1.654 7.808 1.00 94.19 101 ASP A N 1
ATOM 802 C CA . ASP A 1 101 ? -14.926 -2.852 8.605 1.00 94.19 101 ASP A CA 1
ATOM 803 C C . ASP A 1 101 ? -15.302 -4.117 7.820 1.00 94.19 101 ASP A C 1
ATOM 805 O O . ASP A 1 101 ? -16.441 -4.599 7.876 1.00 94.19 101 ASP A O 1
ATOM 809 N N . PHE A 1 102 ? -14.377 -4.623 7.003 1.00 92.19 102 PHE A N 1
ATOM 810 C CA . PHE A 1 102 ? -14.660 -5.763 6.128 1.00 92.19 102 PHE A CA 1
ATOM 811 C C . PHE A 1 102 ? -14.392 -7.100 6.821 1.00 92.19 102 PHE A C 1
ATOM 813 O O . PHE A 1 102 ? -14.999 -8.112 6.446 1.00 92.19 102 PHE A O 1
ATOM 820 N N . ASN A 1 103 ? -13.501 -7.126 7.814 1.00 91.06 103 ASN A N 1
ATOM 821 C CA . ASN A 1 103 ? -13.195 -8.324 8.593 1.00 91.06 103 ASN A CA 1
ATOM 822 C C . ASN A 1 103 ? -14.104 -8.502 9.838 1.00 91.06 103 ASN A C 1
ATOM 824 O O . ASN A 1 103 ? -14.167 -9.614 10.370 1.00 91.06 103 ASN A O 1
ATOM 828 N N . ARG A 1 104 ? -14.880 -7.471 10.210 1.00 92.44 104 ARG A N 1
ATOM 829 C CA . ARG A 1 104 ? -15.815 -7.404 11.349 1.00 92.44 104 ARG A CA 1
ATOM 830 C C . ARG A 1 104 ? -15.148 -7.418 12.723 1.00 92.44 104 ARG A C 1
ATOM 832 O O . ARG A 1 104 ? -15.709 -7.993 13.661 1.00 92.44 104 ARG A O 1
ATOM 839 N N . ASP A 1 105 ? -13.968 -6.824 12.849 1.00 93.25 105 ASP A N 1
ATOM 840 C CA . ASP A 1 105 ? -13.255 -6.673 14.121 1.00 93.25 105 ASP A CA 1
ATOM 841 C C . ASP A 1 105 ? -13.480 -5.304 14.794 1.00 93.25 105 ASP A C 1
ATOM 843 O O . ASP A 1 105 ? -13.019 -5.087 15.917 1.00 93.25 105 ASP A O 1
ATOM 847 N N . GLY A 1 106 ? -14.246 -4.409 14.157 1.00 95.19 106 GLY A N 1
ATOM 848 C CA . GLY A 1 106 ? -14.521 -3.058 14.643 1.00 95.19 106 GLY A CA 1
ATOM 849 C C . GLY A 1 106 ? -13.438 -2.030 14.304 1.00 95.19 106 GLY A C 1
ATOM 850 O O . GLY A 1 106 ? -13.569 -0.871 14.712 1.00 95.19 106 GLY A O 1
ATOM 851 N N . VAL A 1 107 ? -12.396 -2.418 13.564 1.00 96.44 107 VAL A N 1
ATOM 852 C CA . VAL A 1 107 ? -11.325 -1.553 13.061 1.00 96.44 107 VAL A CA 1
ATOM 853 C C . VAL A 1 107 ? -11.521 -1.303 11.565 1.00 96.44 107 VAL A C 1
ATOM 855 O O . VAL A 1 107 ? -11.996 -2.148 10.813 1.00 96.44 107 VAL A O 1
ATOM 858 N N . GLU A 1 108 ? -11.193 -0.095 11.116 1.00 96.75 108 GLU A N 1
ATOM 859 C CA . GLU A 1 108 ? -11.248 0.243 9.701 1.00 96.75 108 GLU A CA 1
ATOM 860 C C . GLU A 1 108 ? -10.184 -0.530 8.919 1.00 96.75 108 GLU A C 1
ATOM 862 O O . GLU A 1 108 ? -8.986 -0.473 9.209 1.00 96.75 108 GLU A O 1
ATOM 867 N N . ASP A 1 109 ? -10.644 -1.176 7.859 1.00 96.31 109 ASP A N 1
ATOM 868 C CA . ASP A 1 109 ? -9.854 -1.750 6.794 1.00 96.31 109 ASP A CA 1
ATOM 869 C C . ASP A 1 109 ? -9.949 -0.875 5.529 1.00 96.31 109 ASP A C 1
ATOM 871 O O . ASP A 1 109 ? -10.951 -0.206 5.252 1.00 96.31 109 ASP A O 1
ATOM 875 N N . LEU A 1 110 ? -8.921 -0.952 4.691 1.00 96.19 110 LEU A N 1
ATOM 876 C CA . LEU A 1 110 ? -8.941 -0.469 3.317 1.00 96.19 110 LEU A CA 1
ATOM 877 C C . LEU A 1 110 ? -9.004 -1.664 2.371 1.00 96.19 110 LEU A C 1
ATOM 879 O O . LEU A 1 110 ? -8.209 -2.603 2.482 1.00 96.19 110 LEU A O 1
ATOM 883 N N . VAL A 1 111 ? -9.883 -1.594 1.377 1.00 94.88 111 VAL A N 1
ATOM 884 C CA . VAL A 1 111 ? -9.746 -2.423 0.178 1.00 94.88 111 VAL A CA 1
ATOM 885 C C . VAL A 1 111 ? -8.796 -1.691 -0.751 1.00 94.88 111 VAL A C 1
ATOM 887 O O . VAL A 1 111 ? -9.090 -0.576 -1.176 1.00 94.88 111 VAL A O 1
ATOM 890 N N . ALA A 1 112 ? -7.658 -2.297 -1.075 1.00 95.00 112 ALA A N 1
ATOM 891 C CA . ALA A 1 112 ? -6.662 -1.694 -1.951 1.00 95.00 112 ALA A CA 1
ATOM 892 C C . ALA A 1 112 ? -6.290 -2.628 -3.100 1.00 95.00 112 ALA A C 1
ATOM 894 O O . ALA A 1 112 ? -6.235 -3.843 -2.939 1.00 95.00 112 ALA A O 1
ATOM 895 N N . CYS A 1 113 ? -5.996 -2.056 -4.259 1.00 94.19 113 CYS A N 1
ATOM 896 C CA . CYS A 1 113 ? -5.375 -2.759 -5.363 1.00 94.19 113 CYS A CA 1
ATOM 897 C C . CYS A 1 113 ? -3.890 -2.423 -5.416 1.00 94.19 113 CYS A C 1
ATOM 899 O O . CYS A 1 113 ? -3.537 -1.248 -5.509 1.00 94.19 113 CYS A O 1
ATOM 901 N N . PHE A 1 114 ? -3.037 -3.442 -5.375 1.00 94.75 114 PHE A N 1
ATOM 902 C CA . PHE A 1 114 ? -1.616 -3.308 -5.669 1.00 94.75 114 PHE A CA 1
ATOM 903 C C . PHE A 1 114 ? -1.309 -3.923 -7.030 1.00 94.75 114 PHE A C 1
ATOM 905 O O . PHE A 1 114 ? -1.612 -5.090 -7.273 1.00 94.75 114 PHE A O 1
ATOM 912 N N . GLU A 1 115 ? -0.684 -3.142 -7.900 1.00 94.00 115 GLU A N 1
ATOM 913 C CA . GLU A 1 115 ? -0.302 -3.537 -9.247 1.00 94.00 115 GLU A CA 1
ATOM 914 C C . GLU A 1 115 ? 1.217 -3.430 -9.412 1.00 94.00 115 GLU A C 1
ATOM 916 O O . GLU A 1 115 ? 1.855 -2.483 -8.944 1.00 94.00 115 GLU A O 1
ATOM 921 N N . SER A 1 116 ? 1.800 -4.387 -10.129 1.00 93.56 116 SER A N 1
ATOM 922 C CA . SER A 1 116 ? 3.202 -4.354 -10.535 1.00 93.56 116 SER A CA 1
ATOM 923 C C . SER A 1 116 ? 3.342 -4.830 -11.975 1.00 93.56 116 SER A C 1
ATOM 925 O O . SER A 1 116 ? 2.823 -5.880 -12.361 1.00 93.56 116 SER A O 1
ATOM 927 N N . ARG A 1 117 ? 4.041 -4.043 -12.788 1.00 93.81 117 ARG A N 1
ATOM 928 C CA . ARG A 1 117 ? 4.221 -4.299 -14.216 1.00 93.81 117 ARG A CA 1
ATOM 929 C C . ARG A 1 117 ? 5.668 -4.071 -14.608 1.00 93.81 117 ARG A C 1
ATOM 931 O O . ARG A 1 117 ? 6.244 -3.045 -14.258 1.00 93.81 117 ARG A O 1
ATOM 938 N N . ALA A 1 118 ? 6.242 -4.999 -15.362 1.00 93.94 118 ALA A N 1
ATOM 939 C CA . ALA A 1 118 ? 7.540 -4.770 -15.977 1.00 93.94 118 ALA A CA 1
ATOM 940 C C . ALA A 1 118 ? 7.362 -3.853 -17.196 1.00 93.94 118 ALA A C 1
ATOM 942 O O . ALA A 1 118 ? 6.467 -4.063 -18.013 1.00 93.94 118 ALA A O 1
ATOM 943 N N . MET A 1 119 ? 8.211 -2.835 -17.333 1.00 93.25 119 MET A N 1
ATOM 944 C CA . MET A 1 119 ? 8.216 -1.962 -18.514 1.00 93.25 119 MET A CA 1
ATOM 945 C C . MET A 1 119 ? 8.651 -2.716 -19.776 1.00 93.25 119 MET A C 1
ATOM 947 O O . MET A 1 119 ? 8.260 -2.351 -20.882 1.00 93.25 119 MET A O 1
ATOM 951 N N . LEU A 1 120 ? 9.451 -3.772 -19.603 1.00 92.56 120 LEU A N 1
ATOM 952 C CA . LEU A 1 120 ? 9.876 -4.687 -20.654 1.00 92.56 120 LEU A CA 1
ATOM 953 C C . LEU A 1 120 ? 9.431 -6.112 -20.313 1.00 92.56 120 LEU A C 1
ATOM 955 O O . LEU A 1 120 ? 9.595 -6.572 -19.185 1.00 92.56 120 LEU A O 1
ATOM 959 N N . GLY A 1 121 ? 8.916 -6.829 -21.311 1.00 88.12 121 GLY A N 1
ATOM 960 C CA . GLY A 1 121 ? 8.378 -8.179 -21.146 1.00 88.12 121 GLY A CA 1
ATOM 961 C C . GLY A 1 121 ? 6.876 -8.189 -20.857 1.00 88.12 121 GLY A C 1
ATOM 962 O O . GLY A 1 121 ? 6.179 -7.202 -21.066 1.00 88.12 121 GLY A O 1
ATOM 963 N N . SER A 1 122 ? 6.367 -9.340 -20.419 1.00 89.44 122 SER A N 1
ATOM 964 C CA . SER A 1 122 ? 4.925 -9.586 -20.267 1.00 89.44 122 SER A CA 1
ATOM 965 C C . SER A 1 122 ? 4.454 -9.647 -18.815 1.00 89.44 122 SER A C 1
ATOM 967 O O . SER A 1 122 ? 3.302 -9.999 -18.568 1.00 89.44 122 SER A O 1
ATOM 969 N N . TYR A 1 123 ? 5.328 -9.365 -17.841 1.00 90.25 123 TYR A N 1
ATOM 970 C CA . TYR A 1 123 ? 4.928 -9.406 -16.438 1.00 90.25 123 TYR A CA 1
ATOM 971 C C . TYR A 1 123 ? 3.962 -8.261 -16.136 1.00 90.25 123 TYR A C 1
ATOM 973 O O . TYR A 1 123 ? 4.315 -7.084 -16.230 1.00 90.25 123 TYR A O 1
ATOM 981 N N . ASN A 1 124 ? 2.756 -8.631 -15.726 1.00 91.00 124 ASN A N 1
ATOM 982 C CA . ASN A 1 124 ? 1.722 -7.733 -15.248 1.00 91.00 124 ASN A CA 1
ATOM 983 C C . ASN A 1 124 ? 0.917 -8.492 -14.190 1.00 91.00 124 ASN A C 1
ATOM 985 O O . ASN A 1 124 ? 0.348 -9.543 -14.487 1.00 91.00 124 ASN A O 1
ATOM 989 N N . ALA A 1 125 ? 0.928 -8.002 -12.956 1.00 89.75 125 ALA A N 1
ATOM 990 C CA . ALA A 1 125 ? 0.265 -8.638 -11.832 1.00 89.75 125 ALA A CA 1
ATOM 991 C C . ALA A 1 125 ? -0.506 -7.604 -11.019 1.00 89.75 125 ALA A C 1
ATOM 993 O O . ALA A 1 125 ? 0.026 -6.538 -10.707 1.00 89.75 125 ALA A O 1
ATOM 994 N N . SER A 1 126 ? -1.717 -7.978 -10.612 1.00 90.56 126 SER A N 1
ATOM 995 C CA . SER A 1 126 ? -2.560 -7.185 -9.720 1.00 90.56 126 SER A CA 1
ATOM 996 C C . SER A 1 126 ? -3.062 -8.042 -8.574 1.00 90.56 126 SER A C 1
ATOM 998 O O . SER A 1 126 ? -3.332 -9.232 -8.740 1.00 90.56 126 SER A O 1
ATOM 1000 N N . GLN A 1 127 ? -3.170 -7.433 -7.401 1.00 90.50 127 GLN A N 1
ATOM 1001 C CA . GLN A 1 127 ? -3.570 -8.088 -6.167 1.00 90.50 127 GLN A CA 1
ATOM 1002 C C . GLN A 1 127 ? -4.565 -7.206 -5.433 1.00 90.50 127 GLN A C 1
ATOM 1004 O O . GLN A 1 127 ? -4.273 -6.052 -5.121 1.00 90.50 127 GLN A O 1
ATOM 1009 N N . LEU A 1 128 ? -5.728 -7.775 -5.131 1.00 92.69 128 LEU A N 1
ATOM 1010 C CA . LEU A 1 128 ? -6.689 -7.150 -4.238 1.00 92.69 128 LEU A CA 1
ATOM 1011 C C . LEU A 1 128 ? -6.283 -7.463 -2.797 1.00 92.69 128 LEU A C 1
ATOM 1013 O O . LEU A 1 128 ? -6.086 -8.625 -2.440 1.00 92.69 128 LEU A O 1
ATOM 1017 N N . LEU A 1 129 ? -6.146 -6.430 -1.980 1.00 94.38 129 LEU A N 1
ATOM 1018 C CA . LEU A 1 129 ? -5.640 -6.489 -0.618 1.00 94.38 129 LEU A CA 1
ATOM 1019 C C . LEU A 1 129 ? -6.709 -5.993 0.346 1.00 94.38 129 LEU A C 1
ATOM 1021 O O . LEU A 1 129 ? -7.377 -4.994 0.079 1.00 94.38 129 LEU A O 1
ATOM 1025 N N . LEU A 1 130 ? -6.814 -6.666 1.487 1.00 95.56 130 LEU A N 1
ATOM 1026 C CA . LEU A 1 130 ? -7.434 -6.100 2.674 1.00 95.56 130 LEU A CA 1
ATOM 1027 C C . LEU A 1 130 ? -6.327 -5.580 3.588 1.00 95.56 130 LEU A C 1
ATOM 1029 O O . LEU A 1 130 ? -5.494 -6.367 4.049 1.00 95.56 130 LEU A O 1
ATOM 1033 N N . VAL A 1 131 ? -6.292 -4.266 3.788 1.00 97.44 131 VAL A N 1
ATOM 1034 C CA . VAL A 1 131 ? -5.228 -3.564 4.507 1.00 97.44 131 VAL A CA 1
ATOM 1035 C C . VAL A 1 131 ? -5.774 -2.996 5.806 1.00 97.44 131 VAL A C 1
ATOM 1037 O O . VAL A 1 131 ? -6.699 -2.196 5.780 1.00 97.44 131 VAL A O 1
ATOM 1040 N N . THR A 1 132 ? -5.154 -3.342 6.926 1.00 97.75 132 THR A N 1
ATOM 1041 C CA . THR A 1 132 ? -5.576 -2.902 8.263 1.00 97.75 132 THR A CA 1
ATOM 1042 C C . THR A 1 132 ? -4.437 -2.156 8.935 1.00 97.75 132 THR A C 1
ATOM 1044 O O . THR A 1 132 ? -3.256 -2.431 8.694 1.00 97.75 132 THR A O 1
ATOM 1047 N N . ARG A 1 133 ? -4.779 -1.223 9.819 1.00 97.75 133 ARG A N 1
ATOM 1048 C CA . ARG A 1 133 ? -3.833 -0.590 10.736 1.00 97.75 133 ARG A CA 1
ATOM 1049 C C . ARG A 1 133 ? -4.401 -0.686 12.144 1.00 97.75 133 ARG A C 1
ATOM 1051 O O . ARG A 1 133 ? -5.475 -0.172 12.406 1.00 97.75 133 ARG A O 1
ATOM 1058 N N . TYR A 1 134 ? -3.672 -1.337 13.045 1.00 95.62 134 TYR A N 1
ATOM 1059 C CA . TYR A 1 134 ? -4.169 -1.637 14.395 1.00 95.62 134 TYR A CA 1
ATOM 1060 C C . TYR A 1 134 ? -3.897 -0.539 15.438 1.00 95.62 134 TYR A C 1
ATOM 1062 O O . TYR A 1 134 ? -4.378 -0.639 16.561 1.00 95.62 134 TYR A O 1
ATOM 1070 N N . SER A 1 135 ? -3.075 0.469 15.121 1.00 95.75 135 SER A N 1
ATOM 1071 C CA . SER A 1 135 ? -2.820 1.621 15.996 1.00 95.75 135 SER A CA 1
ATOM 1072 C C . SER A 1 135 ? -2.136 2.770 15.249 1.00 95.75 135 SER A C 1
ATOM 1074 O O . SER A 1 135 ? -1.524 2.562 14.201 1.00 95.75 135 SER A O 1
ATOM 1076 N N . GLU A 1 136 ? -2.105 3.958 15.856 1.00 93.31 136 GLU A N 1
ATOM 1077 C CA . GLU A 1 136 ? -1.365 5.119 15.333 1.00 93.31 136 GLU A CA 1
ATOM 1078 C C . GLU A 1 136 ? 0.158 4.943 15.265 1.00 93.31 136 GLU A C 1
ATOM 1080 O O . GLU A 1 136 ? 0.843 5.724 14.611 1.00 93.31 136 GLU A O 1
ATOM 1085 N N . ASN A 1 137 ? 0.715 3.920 15.909 1.00 91.88 137 ASN A N 1
ATOM 1086 C CA . ASN A 1 137 ? 2.163 3.704 15.947 1.00 91.88 137 ASN A CA 1
ATOM 1087 C C . ASN A 1 137 ? 2.596 2.452 15.180 1.00 91.88 137 ASN A C 1
ATOM 1089 O O . ASN A 1 137 ? 3.776 2.105 15.187 1.00 91.88 137 ASN A O 1
ATOM 1093 N N . THR A 1 138 ? 1.661 1.764 14.524 1.00 93.06 138 THR A N 1
ATOM 1094 C CA . THR A 1 138 ? 1.955 0.576 13.722 1.00 93.06 138 THR A CA 1
ATOM 1095 C C . THR A 1 138 ? 1.840 0.875 12.229 1.00 93.06 138 THR A C 1
ATOM 1097 O O . THR A 1 138 ? 1.059 1.751 11.827 1.00 93.06 138 THR A O 1
ATOM 1100 N N . PRO A 1 139 ? 2.620 0.167 11.3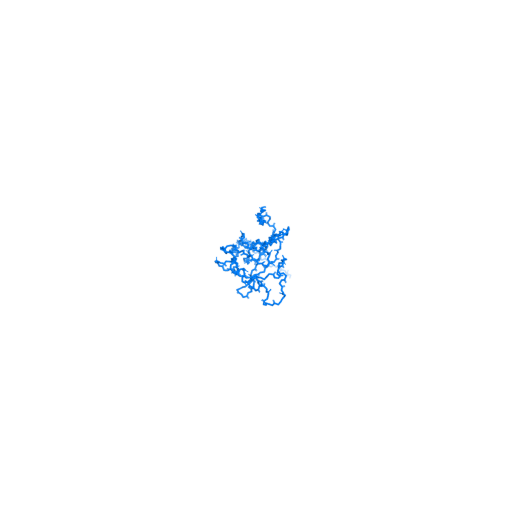91 1.00 95.44 139 PRO A N 1
ATOM 1101 C CA . PRO A 1 139 ? 2.438 0.228 9.951 1.00 95.44 139 PRO A CA 1
ATOM 1102 C C . PRO A 1 139 ? 1.068 -0.333 9.561 1.00 95.44 139 PRO A C 1
ATOM 1104 O O . PRO A 1 139 ? 0.468 -1.131 10.288 1.00 95.44 139 PRO A O 1
ATOM 1107 N N . ALA A 1 140 ? 0.594 0.063 8.385 1.00 97.62 140 ALA A N 1
ATOM 1108 C CA . ALA A 1 140 ? -0.504 -0.637 7.737 1.00 97.62 140 ALA A CA 1
ATOM 1109 C C . ALA A 1 140 ? 0.001 -1.965 7.166 1.00 97.62 140 ALA A C 1
ATOM 1111 O O . ALA A 1 140 ? 1.106 -2.035 6.631 1.00 97.62 140 ALA A O 1
ATOM 1112 N N . VAL A 1 141 ? -0.806 -3.015 7.266 1.00 96.75 141 VAL A N 1
ATOM 1113 C CA . VAL A 1 141 ? -0.435 -4.374 6.858 1.00 96.75 141 VAL A CA 1
ATOM 1114 C C . VAL A 1 141 ? -1.533 -4.982 6.001 1.00 96.75 141 VAL A C 1
ATOM 1116 O O . VAL A 1 141 ? -2.714 -4.775 6.273 1.00 96.75 141 VAL A O 1
ATOM 1119 N N . ALA A 1 142 ? -1.169 -5.756 4.980 1.00 96.12 142 ALA A N 1
ATOM 1120 C CA . ALA A 1 142 ? -2.137 -6.605 4.299 1.00 96.12 142 ALA A CA 1
ATOM 1121 C C . ALA A 1 142 ? -2.442 -7.830 5.174 1.00 96.12 142 ALA A C 1
ATOM 1123 O O . ALA A 1 142 ? -1.551 -8.620 5.486 1.00 96.12 142 ALA A O 1
ATOM 1124 N N . ILE A 1 143 ? -3.707 -7.995 5.563 1.00 95.06 143 ILE A N 1
ATOM 1125 C CA . ILE A 1 143 ? -4.172 -9.126 6.382 1.00 95.06 143 ILE A CA 1
ATOM 1126 C C . ILE A 1 143 ? -4.831 -10.227 5.544 1.00 95.06 143 ILE A C 1
ATOM 1128 O O . ILE A 1 143 ? -5.018 -11.349 6.016 1.00 95.06 143 ILE A O 1
ATOM 1132 N N . ARG A 1 144 ? -5.195 -9.920 4.292 1.00 87.69 144 ARG A N 1
ATOM 1133 C CA . ARG A 1 144 ? -5.790 -10.874 3.353 1.00 87.69 144 ARG A CA 1
ATOM 1134 C C . ARG A 1 144 ? -5.526 -10.464 1.905 1.00 87.69 144 ARG A C 1
ATOM 1136 O O . ARG A 1 144 ? -5.572 -9.284 1.570 1.00 87.69 144 ARG A O 1
ATOM 1143 N N . PHE A 1 145 ? -5.331 -11.467 1.054 1.00 82.00 145 PHE A N 1
ATOM 1144 C CA . PHE A 1 145 ? -5.386 -11.343 -0.402 1.00 82.00 145 PHE A CA 1
ATOM 1145 C C . PHE A 1 145 ? -6.772 -11.782 -0.877 1.00 82.00 145 PHE A C 1
ATOM 1147 O O . PHE A 1 145 ? -7.286 -12.774 -0.365 1.00 82.00 145 PHE A O 1
ATOM 1154 N N . GLU A 1 146 ? -7.361 -11.060 -1.828 1.00 75.12 146 GLU A N 1
ATOM 1155 C CA . GLU A 1 146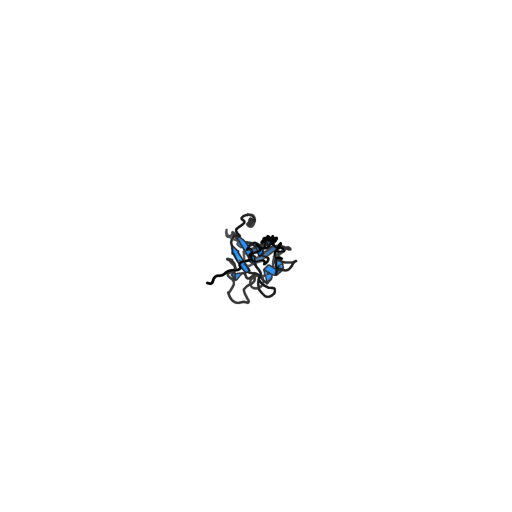 ? -8.689 -11.349 -2.390 1.00 75.12 146 GLU A CA 1
ATOM 1156 C C . GLU A 1 146 ? -9.801 -11.342 -1.313 1.00 75.12 146 GLU A C 1
ATOM 1158 O O . GLU A 1 146 ? -10.327 -12.392 -0.929 1.00 75.12 146 GLU A O 1
ATOM 1163 N N . PRO A 1 147 ? -10.166 -10.166 -0.758 1.00 67.25 147 PRO A N 1
ATOM 1164 C CA . PRO A 1 147 ? -11.296 -10.051 0.160 1.00 67.25 147 PRO A CA 1
ATOM 1165 C C . PRO A 1 147 ? -12.571 -10.668 -0.437 1.00 67.25 147 PRO A C 1
ATOM 1167 O O . PRO A 1 147 ? -12.835 -10.578 -1.632 1.00 67.25 147 PRO A O 1
ATOM 1170 N N . SER A 1 148 ? -13.381 -11.292 0.421 1.00 60.91 148 SER A N 1
ATOM 1171 C CA . SER A 1 148 ? -14.500 -12.185 0.066 1.00 60.91 148 SER A CA 1
ATOM 1172 C C . SER A 1 148 ? -15.614 -11.553 -0.775 1.00 60.91 148 SER A C 1
ATOM 1174 O O . SER A 1 148 ? -16.485 -12.264 -1.276 1.00 60.91 148 SER A O 1
ATOM 1176 N N . SER A 1 149 ? -15.602 -10.233 -0.951 1.00 57.06 149 SER A N 1
ATOM 1177 C CA . SER A 1 149 ? -16.497 -9.554 -1.873 1.00 57.06 149 SER A CA 1
ATOM 1178 C C . SER A 1 149 ? -15.771 -9.339 -3.201 1.00 57.06 149 SER A C 1
ATOM 1180 O O . SER A 1 149 ? -14.983 -8.412 -3.358 1.00 57.06 149 SER A O 1
ATOM 1182 N N . GLY A 1 150 ? -16.089 -10.154 -4.212 1.00 59.72 150 GLY A N 1
ATOM 1183 C CA . GLY A 1 150 ? -15.685 -9.933 -5.614 1.00 59.72 150 GLY A CA 1
ATOM 1184 C C . GLY A 1 150 ? -16.274 -8.654 -6.242 1.00 59.72 150 GLY A C 1
ATOM 1185 O O . GLY A 1 150 ? -16.466 -8.583 -7.450 1.00 59.72 150 GLY A O 1
ATOM 1186 N N . ARG A 1 151 ? -16.623 -7.666 -5.410 1.00 66.19 151 ARG A N 1
ATOM 1187 C CA . ARG A 1 151 ? -17.225 -6.375 -5.738 1.00 66.19 151 ARG A CA 1
ATOM 1188 C C . ARG A 1 151 ? -16.190 -5.379 -6.270 1.00 66.19 151 ARG A C 1
ATOM 1190 O O . ARG A 1 151 ? -16.571 -4.462 -6.988 1.00 66.19 151 ARG A O 1
ATOM 1197 N N . TYR A 1 152 ? -14.910 -5.569 -5.955 1.00 66.75 152 TYR A N 1
ATOM 1198 C CA . TYR A 1 152 ? -13.845 -4.627 -6.294 1.00 66.75 152 TYR A CA 1
ATOM 1199 C C . TYR A 1 152 ? -12.889 -5.250 -7.316 1.00 66.75 152 TYR A C 1
ATOM 1201 O O . TYR A 1 152 ? -11.968 -5.973 -6.929 1.00 66.75 152 TYR A O 1
ATOM 1209 N N . PRO A 1 153 ? -13.083 -5.025 -8.628 1.00 69.31 153 PRO A N 1
ATOM 1210 C CA . PRO A 1 153 ? -12.106 -5.474 -9.602 1.00 69.31 153 PRO A CA 1
ATOM 1211 C C . PRO A 1 153 ? -10.824 -4.654 -9.436 1.00 69.31 153 PRO A C 1
ATOM 1213 O O . PRO A 1 153 ? -10.816 -3.436 -9.615 1.00 69.31 153 PRO A O 1
ATOM 1216 N N . CYS A 1 154 ? -9.720 -5.338 -9.144 1.00 77.25 154 CYS A N 1
ATOM 1217 C CA . CYS A 1 154 ? -8.401 -4.819 -9.474 1.00 77.25 154 CYS A CA 1
ATOM 1218 C C . CYS A 1 154 ? -8.315 -4.714 -10.998 1.00 77.25 154 CYS A C 1
ATOM 1220 O O . CYS A 1 154 ? -8.143 -5.721 -11.685 1.00 77.25 154 CYS A O 1
ATOM 1222 N N . ALA A 1 155 ? -8.503 -3.516 -11.544 1.00 65.44 155 ALA A N 1
ATOM 1223 C CA . ALA A 1 155 ? -8.228 -3.294 -12.953 1.00 65.44 155 ALA A CA 1
ATOM 1224 C C . ALA A 1 155 ? -6.712 -3.367 -13.142 1.00 65.44 155 ALA A C 1
ATOM 1226 O O . ALA A 1 155 ? -6.007 -2.560 -12.550 1.00 65.44 155 ALA A O 1
ATOM 1227 N N . ASN A 1 156 ? -6.231 -4.322 -13.942 1.00 60.81 156 ASN A N 1
ATOM 1228 C CA . ASN A 1 156 ? -4.839 -4.318 -14.388 1.00 60.81 156 ASN A CA 1
ATOM 1229 C C . ASN A 1 156 ? -4.544 -3.011 -15.138 1.00 60.81 156 ASN A C 1
ATOM 1231 O O . ASN A 1 156 ? -5.442 -2.444 -15.774 1.00 60.81 156 ASN A O 1
ATOM 1235 N N . PHE A 1 157 ? -3.271 -2.603 -15.167 1.00 55.78 157 PHE A N 1
ATOM 1236 C CA . PHE A 1 157 ? -2.782 -1.611 -16.121 1.00 55.78 157 PHE A CA 1
ATOM 1237 C C . PHE A 1 157 ? -3.385 -1.901 -17.504 1.00 55.78 157 PHE A C 1
ATOM 1239 O O . PHE A 1 157 ? -3.310 -3.055 -17.950 1.00 55.78 157 PHE A O 1
ATOM 1246 N N . PRO A 1 158 ? -3.981 -0.900 -18.184 1.00 53.22 158 PRO A N 1
ATOM 1247 C CA . PRO A 1 158 ? -4.500 -1.110 -19.526 1.00 53.22 158 PRO A CA 1
ATOM 1248 C C . PRO A 1 158 ? -3.389 -1.682 -20.413 1.00 53.22 158 PRO A C 1
ATOM 1250 O O . PRO A 1 158 ? -2.226 -1.274 -20.307 1.00 53.22 158 PRO A O 1
ATOM 1253 N N . ALA A 1 159 ? -3.746 -2.658 -21.252 1.00 49.34 159 ALA A N 1
ATOM 1254 C CA . ALA A 1 159 ? -2.856 -3.118 -22.309 1.00 49.34 159 ALA A CA 1
ATOM 1255 C C . ALA A 1 159 ? -2.496 -1.908 -23.184 1.00 49.34 159 ALA A C 1
ATOM 1257 O O . ALA A 1 159 ? -3.383 -1.125 -23.531 1.00 49.34 159 ALA A O 1
ATOM 1258 N N . GLN A 1 160 ? -1.202 -1.728 -23.450 1.00 52.16 160 GLN A N 1
ATOM 1259 C CA . GLN A 1 160 ? -0.721 -0.714 -24.390 1.00 52.16 160 GLN A CA 1
ATOM 1260 C C . GLN A 1 160 ? -0.975 -1.173 -25.821 1.00 52.16 160 GLN A C 1
ATOM 1262 O O . GLN A 1 160 ? -0.777 -2.384 -26.073 1.00 52.16 160 GLN A O 1
#

Foldseek 3Di:
DDDDDDDDDDDDDDDDDDDPDDPDPPDPQAQAELADPWQSQVQQQPFEQCVQDDDPLPFDPDPQGGHNVSRADDFPDDDRFKTWGDDDQKIWMKGFDDWDPLVPPSYIWTFMKIWMDGNDDDDTDIWTFTWGDPHNPHGIHGPDTPRPDPPDDNDTDDDD

Sequence (160 aa):
MEGKDMHHLSGYGYLLALVMVAPASAEPARLVTHFPEHDVSRFLFTHFDIATIRSPLNPARSADQRSFASVLPAPTRFEPDMFEVDAFGWVYRMRILDRGDFNRDGVEDLVACFESRAMLGSYNASQLLLVTRYSENTPAVAIRFEPSSGRYPCANFPAQ

Organism: NCBI:txid1530191

Radius of gyration: 29.7 Å; chains: 1; bounding box: 74×51×100 Å

Secondary structure (DSSP, 8-state):
---------------------PPP-PPPPPPBP-S-SS-HHHHHHHHB-GGGS--TT---SSGGG-SHHHHSPPPSEEETTEEEEEETTEEEEEEEEEEE-SSSSSB-EEEEEEEEEESSSS-EEEEEEEEE--STTS-BEEEEES-S-TTS--------